Protein AF-A0A7K2PBM4-F1 (afdb_monomer)

Mean predicted aligned error: 9.25 Å

Foldseek 3Di:
DDDDDDDPPDDDDDDDPDQADWDWDDDPLDIDTDRVVDPDQDAPVRCCVVPVCPQQVQQQDPSHAWDWGQHPVQGIWIGHHPGDIDGDDD

Solvent-accessible surface area (backbone atoms only — not comparable to full-atom values): 5888 Å² total; per-residue (Å²): 137,84,82,79,76,78,82,78,82,74,79,88,78,74,95,68,96,62,80,57,71,71,45,76,46,84,53,89,96,43,76,47,81,44,51,78,80,49,98,62,88,65,33,47,67,57,44,40,74,77,39,70,60,52,64,66,51,50,20,57,32,92,91,39,83,61,42,84,42,34,33,87,89,58,43,43,32,39,35,27,48,93,78,40,75,45,71,48,88,130

pLDDT: mean 84.24, std 19.9, range [38.66, 98.12]

Secondary structure (DSSP, 8-state):
----------------SSPPPPEEEEETTEEEEE-TT-SS--BHHHHHHH-TTHHHHHHT-TT---EEEEETTTEEEEEEGGGEEEEPP-

Sequence (90 aa):
PVEEGAEQQRPADTPTGRRSEPIVLASGNLGLVSFPDVPHRMTREEIDARHPALLPTLANHPGIGFLLVRSEEHGGVVLGARGAEVPLDR

Structure (mmCIF, N/CA/C/O backbone):
data_AF-A0A7K2PBM4-F1
#
_entry.id   AF-A0A7K2PBM4-F1
#
loop_
_atom_site.group_PDB
_atom_site.id
_atom_site.type_symbol
_atom_site.label_atom_id
_atom_site.label_alt_id
_atom_site.label_comp_id
_atom_site.label_asym_id
_atom_site.label_entity_id
_atom_site.label_seq_id
_atom_site.pdbx_PDB_ins_code
_atom_site.Cartn_x
_atom_site.Cartn_y
_atom_site.Cartn_z
_atom_site.occupancy
_atom_site.B_iso_or_equiv
_atom_site.auth_seq_id
_atom_site.auth_comp_id
_atom_site.auth_asym_id
_atom_site.auth_atom_id
_atom_site.pdbx_PDB_model_num
ATOM 1 N N . PRO A 1 1 ? 23.237 20.750 -3.020 1.00 38.66 1 PRO A N 1
ATOM 2 C CA . PRO A 1 1 ? 22.323 21.848 -2.633 1.00 38.66 1 PRO A CA 1
ATOM 3 C C . PRO A 1 1 ? 20.882 21.359 -2.782 1.00 38.66 1 PRO A C 1
ATOM 5 O O . PRO A 1 1 ? 20.390 21.236 -3.897 1.00 38.66 1 PRO A O 1
ATOM 8 N N . VAL A 1 2 ? 20.281 20.932 -1.674 1.00 44.25 2 VAL A N 1
ATOM 9 C CA . VAL A 1 2 ? 18.862 20.571 -1.645 1.00 44.25 2 VAL A CA 1
ATOM 10 C C . VAL A 1 2 ? 18.086 21.871 -1.470 1.00 44.25 2 VAL A C 1
ATOM 12 O O . VAL A 1 2 ? 18.281 22.565 -0.477 1.00 44.25 2 VAL A O 1
ATOM 15 N N . GLU A 1 3 ? 17.304 22.258 -2.474 1.00 45.75 3 GLU A N 1
ATOM 16 C CA . GLU A 1 3 ? 16.335 23.336 -2.296 1.00 45.75 3 GLU A CA 1
ATOM 17 C C . GLU A 1 3 ? 15.145 22.770 -1.524 1.00 45.75 3 GLU A C 1
ATOM 19 O O . GLU A 1 3 ? 14.434 21.875 -1.981 1.00 45.75 3 GLU A O 1
ATOM 24 N N . GLU A 1 4 ? 15.007 23.265 -0.301 1.00 49.12 4 GLU A N 1
ATOM 25 C CA . GLU A 1 4 ? 13.930 23.002 0.639 1.00 49.12 4 GLU A CA 1
ATOM 26 C C . GLU A 1 4 ? 12.653 23.662 0.096 1.00 49.12 4 GLU A C 1
ATOM 28 O O . GLU A 1 4 ? 12.439 24.869 0.209 1.00 49.12 4 GLU A O 1
ATOM 33 N N . GLY A 1 5 ? 11.833 22.871 -0.599 1.00 39.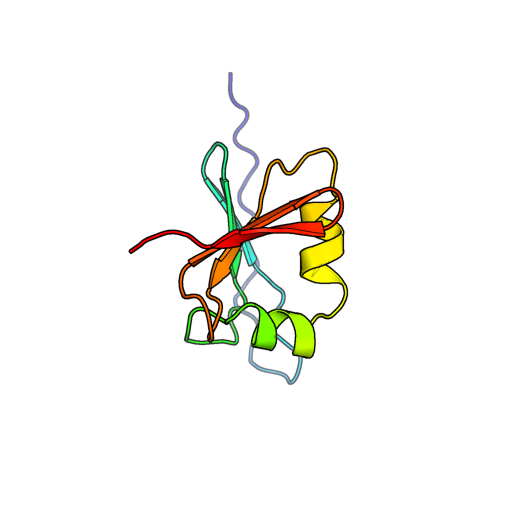19 5 GLY A N 1
ATOM 34 C CA . GLY A 1 5 ? 10.522 23.298 -1.071 1.00 39.19 5 GLY A CA 1
ATOM 35 C C . GLY A 1 5 ? 9.595 23.514 0.119 1.00 39.19 5 GLY A C 1
ATOM 36 O O . GLY A 1 5 ? 9.173 22.551 0.749 1.00 39.19 5 GLY A O 1
ATOM 37 N N . ALA A 1 6 ? 9.308 24.783 0.410 1.00 39.12 6 ALA A N 1
ATOM 38 C CA . ALA A 1 6 ? 8.458 25.255 1.495 1.00 39.12 6 ALA A CA 1
ATOM 39 C C . ALA A 1 6 ? 7.207 24.387 1.722 1.00 39.12 6 ALA A C 1
ATOM 41 O O . ALA A 1 6 ? 6.313 24.316 0.873 1.00 39.12 6 ALA A O 1
ATOM 42 N N . GLU A 1 7 ? 7.129 23.787 2.911 1.00 42.53 7 GLU A N 1
ATOM 43 C CA . GLU A 1 7 ? 5.926 23.157 3.443 1.00 42.53 7 GLU A CA 1
ATOM 44 C C . GLU A 1 7 ? 4.852 24.236 3.634 1.00 42.53 7 GLU A C 1
ATOM 46 O O . GLU A 1 7 ? 4.840 25.005 4.596 1.00 42.53 7 GLU A O 1
ATOM 51 N N . GLN A 1 8 ? 3.945 24.337 2.666 1.00 43.56 8 GLN A N 1
ATOM 52 C CA . GLN A 1 8 ? 2.737 25.138 2.811 1.00 43.56 8 GLN A CA 1
ATOM 53 C C . GLN A 1 8 ? 1.785 24.384 3.742 1.00 43.56 8 GLN A C 1
ATOM 55 O O . GLN A 1 8 ? 0.962 23.583 3.299 1.00 43.56 8 GLN A O 1
ATOM 60 N N . GLN A 1 9 ? 1.903 24.649 5.045 1.00 46.81 9 GLN A N 1
ATOM 61 C CA . GLN A 1 9 ? 0.898 24.285 6.039 1.00 46.81 9 GLN A CA 1
ATOM 62 C C . GLN A 1 9 ? -0.443 24.913 5.624 1.00 46.81 9 GLN A C 1
ATOM 64 O O . GLN A 1 9 ? -0.659 26.118 5.771 1.00 46.81 9 GLN A O 1
ATOM 69 N N . ARG A 1 10 ? -1.354 24.109 5.070 1.00 50.00 10 ARG A N 1
ATOM 70 C CA . ARG A 1 10 ? -2.731 24.539 4.806 1.00 50.00 10 ARG A CA 1
ATOM 71 C C . ARG A 1 10 ? -3.523 24.438 6.121 1.00 50.00 10 ARG A C 1
ATOM 73 O O . ARG A 1 10 ? -3.365 23.441 6.827 1.00 50.00 10 ARG A O 1
ATOM 80 N N . PRO A 1 11 ? -4.308 25.462 6.503 1.00 44.03 11 PRO A N 1
ATOM 81 C CA . PRO A 1 11 ? -4.970 25.510 7.805 1.00 44.03 11 PRO A CA 1
ATOM 82 C C . PRO A 1 11 ? -5.933 24.332 7.995 1.00 44.03 11 PRO A C 1
ATOM 84 O O . PRO A 1 11 ? -6.557 23.872 7.043 1.00 44.03 11 PRO A O 1
ATOM 87 N N . ALA A 1 12 ? -6.034 23.862 9.242 1.00 51.81 12 ALA A N 1
ATOM 88 C CA . ALA A 1 12 ? -6.941 22.800 9.658 1.00 51.81 12 ALA A CA 1
ATOM 89 C C . ALA A 1 12 ? -8.392 23.171 9.312 1.00 51.81 12 ALA A C 1
ATOM 91 O O . ALA A 1 12 ? -8.986 24.053 9.937 1.00 51.81 12 ALA A O 1
ATOM 92 N N . ASP A 1 13 ? -8.946 22.507 8.298 1.00 50.38 13 ASP A N 1
ATOM 93 C CA . ASP A 1 13 ? -10.327 22.708 7.881 1.00 50.38 13 ASP A CA 1
ATOM 94 C C . ASP A 1 13 ? -11.299 22.141 8.927 1.00 50.38 13 ASP A C 1
ATOM 96 O O . ASP A 1 13 ? -11.194 21.012 9.408 1.00 50.38 13 ASP A O 1
ATOM 100 N N . THR A 1 14 ? -12.271 22.979 9.266 1.00 45.69 14 THR A N 1
ATOM 101 C CA . THR A 1 14 ? -13.420 22.705 10.137 1.00 45.69 14 THR A CA 1
ATOM 102 C C . THR A 1 14 ? -14.270 21.553 9.564 1.00 45.69 14 THR A C 1
ATOM 104 O O . THR A 1 14 ? -14.462 21.503 8.344 1.00 45.69 14 THR A O 1
ATOM 107 N N . PRO A 1 15 ? -14.836 20.638 10.385 1.00 50.50 15 PRO A N 1
ATOM 108 C CA . PRO A 1 15 ? -15.498 19.437 9.878 1.00 50.50 15 PRO A CA 1
ATOM 109 C C . PRO A 1 15 ? -16.840 19.793 9.228 1.00 50.50 15 PRO A C 1
ATOM 111 O O . PRO A 1 15 ? -17.867 19.933 9.887 1.00 50.50 15 PRO A O 1
ATOM 114 N N . THR A 1 16 ? -16.833 19.936 7.904 1.00 44.31 16 THR A N 1
ATOM 115 C CA . THR A 1 16 ? -18.024 20.193 7.085 1.00 44.31 16 THR A CA 1
ATOM 116 C C . THR A 1 16 ? -18.212 19.083 6.063 1.00 44.31 16 THR A C 1
ATOM 118 O O . THR A 1 16 ? -17.967 19.289 4.883 1.00 44.31 16 THR A O 1
ATOM 121 N N . GLY A 1 17 ? -18.624 17.887 6.500 1.00 52.62 17 GLY A N 1
ATOM 122 C CA . GLY A 1 17 ? -19.214 16.833 5.647 1.00 52.62 17 GLY A CA 1
ATOM 123 C C . GLY A 1 17 ? -18.414 16.343 4.423 1.00 52.62 17 GLY A C 1
ATOM 124 O O . GLY A 1 17 ? -18.889 15.479 3.691 1.00 52.62 17 GLY A O 1
ATOM 125 N N . ARG A 1 18 ? -17.214 16.870 4.181 1.00 56.81 18 ARG A N 1
ATOM 126 C CA . ARG A 1 18 ? -16.264 16.450 3.160 1.00 56.81 18 ARG A CA 1
ATOM 127 C C . ARG A 1 18 ? -15.365 15.410 3.800 1.00 56.81 18 ARG A C 1
ATOM 129 O O . ARG A 1 18 ? -14.795 15.666 4.858 1.00 56.81 18 ARG A O 1
ATOM 136 N N . ARG A 1 19 ? -15.255 14.238 3.164 1.00 63.72 19 ARG A N 1
ATOM 137 C CA . ARG A 1 19 ? -14.219 13.260 3.518 1.00 63.72 19 ARG A CA 1
ATOM 138 C C . ARG A 1 19 ? -12.885 14.001 3.540 1.00 63.72 19 ARG A C 1
ATOM 140 O O . ARG A 1 19 ? -12.569 14.673 2.559 1.00 63.72 19 ARG A O 1
ATOM 147 N N . SER A 1 20 ? -12.166 13.920 4.657 1.00 78.81 20 SER A N 1
ATOM 148 C CA . SER A 1 20 ? -10.842 14.522 4.779 1.00 78.81 20 SER A CA 1
ATOM 149 C C . SER A 1 20 ? -9.964 14.031 3.633 1.00 78.81 20 SER A C 1
ATOM 151 O O . SER A 1 20 ? -9.972 12.842 3.301 1.00 78.81 20 SER A O 1
ATOM 153 N N . GLU A 1 21 ? -9.257 14.957 2.990 1.00 84.19 21 GLU A N 1
ATOM 154 C CA . GLU A 1 21 ? -8.366 14.613 1.888 1.00 84.19 21 GLU A CA 1
ATOM 155 C C . GLU A 1 21 ? -7.253 13.678 2.398 1.00 84.19 21 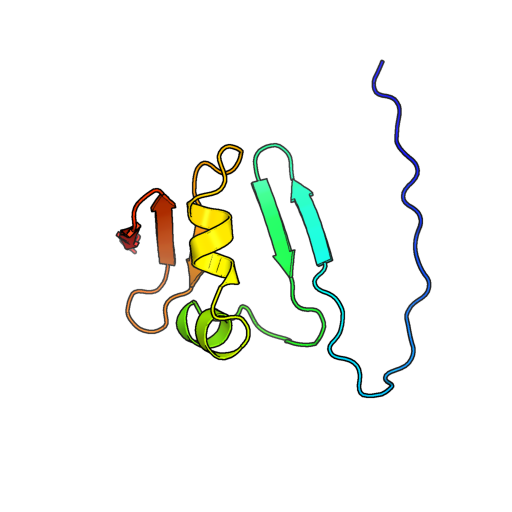GLU A C 1
ATOM 157 O O . GLU A 1 21 ? -6.744 13.886 3.506 1.00 84.19 21 GLU A O 1
ATOM 162 N N . PRO A 1 22 ? -6.882 12.628 1.639 1.00 90.38 22 PRO A N 1
ATOM 163 C CA . PRO A 1 22 ? -5.762 11.775 2.010 1.00 90.38 22 PRO A CA 1
ATOM 164 C C . PRO A 1 22 ? -4.472 12.590 2.120 1.00 90.38 22 PRO A C 1
ATOM 166 O O . PRO A 1 22 ? -4.171 13.409 1.252 1.00 90.38 22 PRO A O 1
ATOM 169 N N . ILE A 1 23 ? -3.687 12.331 3.163 1.00 93.44 23 ILE A N 1
ATOM 170 C CA . ILE A 1 23 ? -2.377 12.951 3.367 1.00 93.44 23 ILE A CA 1
ATOM 171 C C . ILE A 1 23 ? -1.304 11.972 2.904 1.00 93.44 23 ILE A C 1
ATOM 173 O O . ILE A 1 23 ? -1.343 10.792 3.260 1.00 93.44 23 ILE A O 1
ATOM 177 N N . VAL A 1 24 ? -0.335 12.473 2.137 1.00 93.00 24 VAL A N 1
ATOM 178 C CA . VAL A 1 24 ? 0.842 11.711 1.716 1.00 93.00 24 VAL A CA 1
ATOM 179 C C . VAL A 1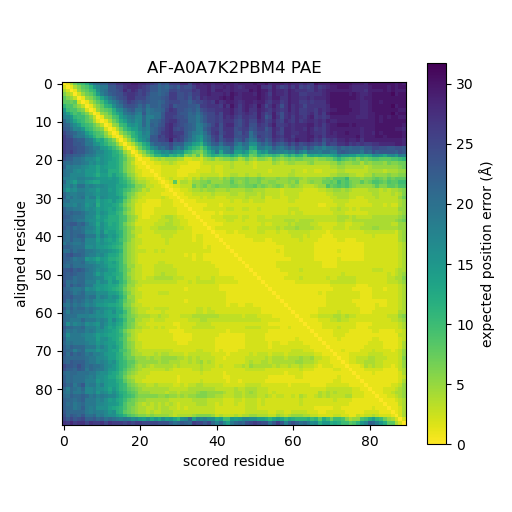 24 ? 2.081 12.298 2.379 1.00 93.00 24 VAL A C 1
ATOM 181 O O . VAL A 1 24 ? 2.367 13.481 2.215 1.00 93.00 24 VAL A O 1
ATOM 184 N N . LEU A 1 25 ? 2.816 11.472 3.121 1.00 92.19 25 LEU A N 1
ATOM 185 C CA . LEU A 1 25 ? 4.072 11.852 3.765 1.00 92.19 25 LEU A CA 1
ATOM 186 C C . LEU A 1 25 ? 5.238 11.142 3.078 1.00 92.19 25 LEU A C 1
ATOM 188 O O . LEU A 1 25 ? 5.221 9.919 2.921 1.00 92.19 25 LEU A O 1
ATOM 192 N N . ALA A 1 26 ? 6.256 11.905 2.687 1.00 90.88 26 ALA A N 1
ATOM 193 C CA . ALA A 1 26 ? 7.482 11.363 2.118 1.00 90.88 26 ALA A CA 1
ATOM 194 C C . ALA A 1 26 ? 8.423 10.871 3.230 1.00 90.88 26 ALA A C 1
ATOM 196 O O . ALA A 1 26 ? 8.673 11.571 4.208 1.00 90.88 26 ALA A O 1
ATOM 197 N N . SER A 1 27 ? 8.966 9.666 3.069 1.00 86.88 27 SER A N 1
ATOM 198 C CA . SER A 1 27 ? 9.907 9.036 3.997 1.00 86.88 27 SER A CA 1
ATOM 199 C C . SER A 1 27 ? 11.008 8.319 3.209 1.00 86.88 27 SER A C 1
ATOM 201 O O . SER A 1 27 ? 11.078 7.093 3.139 1.00 86.88 27 SER A O 1
ATOM 203 N N . GLY A 1 28 ? 11.859 9.100 2.540 1.00 90.50 28 GLY A N 1
ATOM 204 C CA . GLY A 1 28 ? 12.948 8.565 1.721 1.00 90.50 28 GLY A CA 1
ATOM 205 C C . GLY A 1 28 ? 12.431 7.723 0.551 1.00 90.50 28 GLY A C 1
ATOM 206 O O . GLY A 1 28 ? 11.841 8.256 -0.382 1.00 90.50 28 GLY A O 1
ATOM 207 N N . ASN A 1 29 ? 12.661 6.409 0.594 1.00 91.62 29 ASN A N 1
ATOM 208 C CA . ASN A 1 29 ? 12.176 5.470 -0.423 1.00 91.62 29 ASN A CA 1
ATOM 209 C C . ASN A 1 29 ? 10.725 5.011 -0.199 1.00 91.62 29 ASN A C 1
ATOM 211 O O . ASN A 1 29 ? 10.200 4.260 -1.020 1.00 91.62 29 ASN A O 1
ATOM 215 N N . LEU A 1 30 ? 10.090 5.430 0.898 1.00 92.31 30 LEU A N 1
ATOM 216 C CA . LEU A 1 30 ? 8.708 5.101 1.226 1.00 92.31 30 LEU A CA 1
ATOM 217 C C . LEU A 1 30 ? 7.823 6.349 1.186 1.00 92.31 30 LEU A C 1
ATOM 219 O O . LEU A 1 30 ? 8.237 7.446 1.555 1.00 92.31 30 LEU A O 1
ATOM 223 N N . GLY A 1 31 ? 6.574 6.156 0.768 1.00 93.88 31 GLY A N 1
ATOM 224 C CA . GLY A 1 31 ? 5.494 7.123 0.931 1.00 93.88 31 GLY A CA 1
ATOM 225 C C . GLY A 1 31 ? 4.430 6.544 1.856 1.00 93.88 31 GLY A C 1
ATOM 226 O O . GLY A 1 31 ? 4.024 5.394 1.686 1.00 93.88 31 GLY A O 1
ATOM 227 N N . LEU A 1 32 ? 3.980 7.322 2.837 1.00 94.56 32 LEU A N 1
ATOM 228 C CA . LEU A 1 32 ? 2.886 6.942 3.729 1.00 94.56 32 LEU A CA 1
ATOM 229 C C . LEU A 1 32 ? 1.611 7.642 3.274 1.00 94.56 32 LEU A C 1
ATOM 231 O O . LEU A 1 32 ? 1.602 8.862 3.147 1.00 94.56 32 LEU A O 1
ATOM 235 N N . VAL A 1 33 ? 0.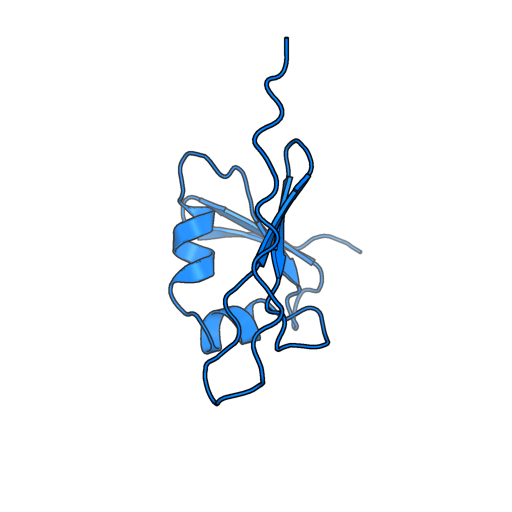544 6.876 3.054 1.00 94.50 33 VAL A N 1
ATOM 236 C CA . VAL A 1 33 ? -0.784 7.399 2.709 1.00 94.50 33 VAL A CA 1
ATOM 237 C C . VAL A 1 33 ? -1.700 7.213 3.912 1.00 94.50 33 VAL A C 1
ATOM 239 O O . VAL A 1 33 ? -1.904 6.086 4.364 1.00 94.50 33 VAL A O 1
ATOM 242 N N . SER A 1 34 ? -2.254 8.312 4.416 1.00 92.19 34 SER A N 1
ATOM 243 C CA . SER A 1 34 ? -3.113 8.338 5.601 1.00 92.19 34 SER A CA 1
ATOM 244 C C . SER A 1 34 ? -4.462 8.972 5.279 1.00 92.19 34 SER A C 1
ATOM 246 O O . SER A 1 34 ? -4.524 9.982 4.581 1.00 92.19 34 SER A O 1
ATOM 248 N N . PHE A 1 35 ? -5.535 8.412 5.836 1.00 94.00 35 PHE A N 1
ATOM 249 C CA . PHE A 1 35 ? -6.888 8.971 5.776 1.00 94.00 35 PHE A CA 1
ATOM 250 C C . PHE A 1 35 ? -7.209 9.608 7.134 1.00 94.00 35 PHE A C 1
ATOM 252 O O . PHE A 1 35 ? -7.477 8.870 8.081 1.00 94.00 35 PHE A O 1
ATOM 259 N N . PRO A 1 36 ? -7.141 10.947 7.279 1.00 92.81 36 PRO A N 1
ATOM 260 C CA . PRO A 1 36 ? -7.213 11.600 8.593 1.00 92.81 36 PRO A CA 1
ATOM 261 C C . PRO A 1 36 ? -8.537 11.393 9.330 1.00 92.81 36 PRO A C 1
ATOM 263 O O . PRO A 1 36 ? -8.601 11.527 10.548 1.00 92.81 36 PRO A O 1
ATOM 266 N N . ASP A 1 37 ? -9.597 11.063 8.596 1.00 92.06 37 ASP A N 1
ATOM 267 C CA . ASP A 1 37 ? -10.915 10.766 9.143 1.00 92.06 37 ASP A CA 1
ATOM 268 C C . ASP A 1 37 ? -11.049 9.325 9.668 1.00 92.06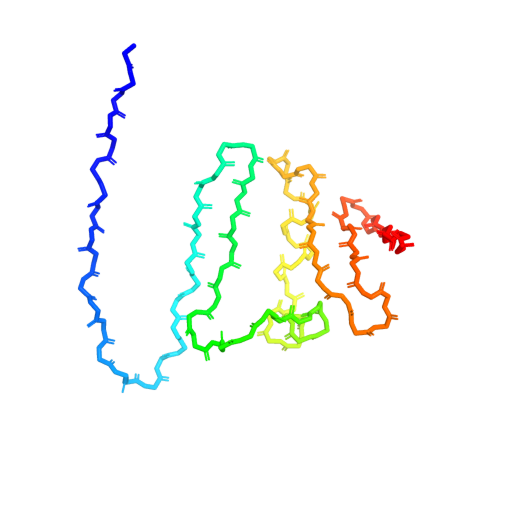 37 ASP A C 1
ATOM 270 O O . ASP A 1 37 ? -12.103 8.962 10.189 1.00 92.06 37 ASP A O 1
ATOM 274 N N . VAL A 1 38 ? -10.001 8.500 9.556 1.00 94.00 38 VAL A N 1
ATOM 275 C CA . VAL A 1 38 ? -9.984 7.119 10.049 1.00 94.00 38 VAL A CA 1
ATOM 276 C C . VAL A 1 38 ? -8.954 6.977 11.180 1.00 94.00 38 VAL A C 1
ATOM 278 O O . VAL A 1 38 ? -7.755 7.102 10.939 1.00 94.00 38 VAL A O 1
ATOM 281 N N . PRO A 1 39 ? -9.379 6.683 12.427 1.00 93.44 39 PRO A N 1
ATOM 282 C CA . PRO A 1 39 ? -8.491 6.696 13.596 1.00 93.44 39 PRO A CA 1
ATOM 283 C C . PRO A 1 39 ? -7.616 5.439 13.733 1.00 93.44 39 PRO A C 1
ATOM 285 O O . PRO A 1 39 ? -6.878 5.299 14.706 1.00 93.44 39 PRO A O 1
ATOM 288 N N . HIS A 1 40 ? -7.721 4.491 12.803 1.00 94.62 40 HIS A N 1
ATOM 289 C CA . HIS A 1 40 ? -7.009 3.217 12.830 1.00 94.62 40 HIS A CA 1
ATOM 290 C C . HIS A 1 40 ? -6.335 2.937 11.484 1.00 94.62 40 HIS A C 1
ATOM 292 O O . HIS A 1 40 ? -6.681 3.515 10.456 1.00 94.62 40 HIS A O 1
ATOM 298 N N . ARG A 1 41 ? -5.374 2.004 11.475 1.00 95.19 41 ARG A N 1
ATOM 299 C CA . ARG A 1 41 ? -4.778 1.517 10.226 1.00 95.19 41 ARG A CA 1
ATOM 300 C C . ARG A 1 41 ? -5.804 0.676 9.477 1.00 95.19 41 ARG A C 1
ATOM 302 O O . ARG A 1 41 ? -6.055 -0.455 9.897 1.00 95.19 41 ARG A O 1
ATOM 309 N N . MET A 1 42 ? -6.343 1.219 8.392 1.00 96.44 42 MET A N 1
ATOM 310 C CA . MET A 1 42 ? -7.302 0.515 7.545 1.00 96.44 42 MET A CA 1
ATOM 311 C C . MET A 1 42 ? -6.733 -0.792 6.985 1.00 96.44 42 MET A C 1
ATOM 313 O O . MET A 1 42 ? -5.524 -0.915 6.743 1.00 96.44 42 MET A O 1
ATOM 317 N N . THR A 1 43 ? -7.617 -1.758 6.775 1.00 97.56 43 THR A N 1
ATOM 318 C CA . T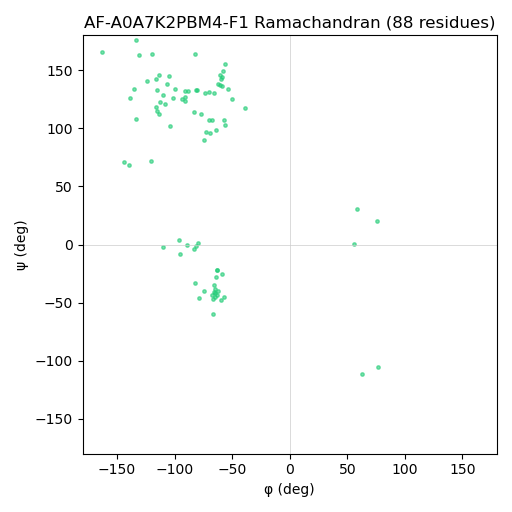HR A 1 43 ? -7.332 -3.005 6.068 1.00 97.56 43 THR A CA 1
ATOM 319 C C . THR A 1 43 ? -7.412 -2.800 4.560 1.00 97.56 43 THR A C 1
ATOM 321 O O . THR A 1 43 ? -7.948 -1.808 4.071 1.00 97.56 43 THR A O 1
ATOM 324 N N . ARG A 1 44 ? -6.855 -3.740 3.800 1.00 97.12 44 ARG A N 1
ATOM 325 C CA . ARG A 1 44 ? -6.917 -3.797 2.345 1.00 97.12 44 ARG A CA 1
ATOM 326 C C . ARG A 1 44 ? -8.376 -3.806 1.915 1.00 97.12 44 ARG A C 1
ATOM 328 O O . ARG A 1 44 ? -8.763 -3.013 1.070 1.00 97.12 44 ARG A O 1
ATOM 335 N N . GLU A 1 45 ? -9.179 -4.625 2.583 1.00 97.81 45 GLU A N 1
ATOM 336 C CA . GLU A 1 45 ? -10.606 -4.791 2.333 1.00 97.81 45 GLU A CA 1
ATOM 337 C C . GLU A 1 45 ? -11.385 -3.485 2.589 1.00 97.81 45 GLU A C 1
ATOM 339 O O . GLU A 1 45 ? -12.206 -3.077 1.765 1.00 97.81 45 GLU A O 1
ATOM 344 N N . GLU A 1 46 ? -11.086 -2.771 3.680 1.00 97.19 46 GLU A N 1
ATOM 345 C CA . GLU A 1 46 ? -11.672 -1.453 3.969 1.00 97.19 46 GLU A CA 1
ATOM 346 C C . GLU A 1 46 ? -11.247 -0.393 2.941 1.00 97.19 46 GLU A C 1
ATOM 348 O O . GLU A 1 46 ? -12.061 0.436 2.520 1.00 97.19 46 GLU A O 1
ATOM 353 N N . ILE A 1 47 ? -9.973 -0.404 2.530 1.00 96.56 47 ILE A N 1
ATOM 354 C CA . ILE A 1 47 ? -9.446 0.513 1.514 1.00 96.56 47 ILE A CA 1
ATOM 355 C C . ILE A 1 47 ? -10.124 0.247 0.169 1.00 96.56 47 ILE A C 1
ATOM 357 O O . ILE A 1 47 ? -10.569 1.203 -0.463 1.00 96.56 47 ILE A O 1
ATOM 361 N N . ASP A 1 48 ? -10.261 -1.011 -0.247 1.00 96.00 48 ASP A N 1
ATOM 362 C CA . ASP A 1 48 ? -10.907 -1.390 -1.505 1.00 96.00 48 ASP A CA 1
ATOM 363 C C . ASP A 1 48 ? -12.397 -1.036 -1.504 1.00 96.00 48 ASP A C 1
ATOM 365 O O . ASP A 1 48 ? -12.898 -0.473 -2.477 1.00 96.00 48 ASP A O 1
ATOM 369 N N . ALA A 1 49 ? -13.113 -1.264 -0.400 1.00 96.44 49 ALA A N 1
ATOM 370 C CA . ALA A 1 49 ? -14.520 -0.877 -0.288 1.00 96.44 49 ALA A CA 1
ATOM 371 C C . ALA A 1 49 ? -14.712 0.646 -0.392 1.00 96.44 49 ALA A C 1
ATOM 373 O O . ALA A 1 49 ? -15.655 1.132 -1.024 1.00 96.44 49 ALA A O 1
ATOM 374 N N . ARG A 1 50 ? -13.812 1.422 0.222 1.00 94.44 50 ARG A N 1
ATOM 375 C CA . ARG A 1 50 ? -13.903 2.887 0.261 1.00 94.44 50 ARG A CA 1
ATOM 376 C C . ARG A 1 50 ? -13.351 3.557 -1.005 1.00 94.44 50 ARG A C 1
ATOM 378 O O . ARG A 1 50 ? -13.854 4.620 -1.391 1.00 94.44 50 ARG A O 1
ATOM 385 N N . HIS A 1 51 ? -12.327 2.960 -1.618 1.00 94.62 51 HIS A N 1
ATOM 386 C CA . HIS A 1 51 ? -11.538 3.475 -2.740 1.00 94.62 51 HIS A CA 1
ATOM 387 C C . HIS A 1 51 ? -11.116 2.345 -3.718 1.00 94.62 51 HIS A C 1
ATOM 389 O O . HIS A 1 51 ? -9.923 2.056 -3.837 1.00 94.62 51 HIS A O 1
ATOM 395 N N . PRO A 1 52 ? -12.050 1.768 -4.502 1.00 95.12 52 PRO A N 1
ATOM 396 C CA . PRO A 1 52 ? -11.826 0.515 -5.249 1.00 95.12 52 PRO A CA 1
ATOM 397 C C . PRO A 1 52 ? -10.671 0.519 -6.259 1.00 95.12 52 PRO A C 1
ATOM 399 O O . PRO A 1 52 ? -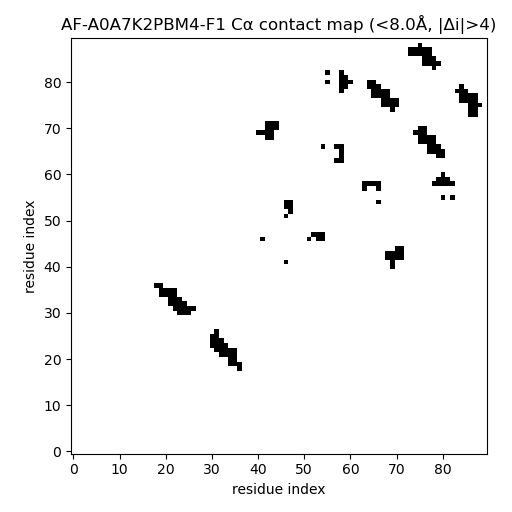10.128 -0.525 -6.602 1.00 95.12 52 PRO A O 1
ATOM 402 N N . ALA A 1 53 ? -10.299 1.690 -6.778 1.00 96.31 53 ALA A N 1
ATOM 403 C CA . ALA A 1 53 ? -9.232 1.819 -7.767 1.00 96.31 53 ALA A CA 1
ATOM 404 C C . ALA A 1 53 ? -7.864 2.158 -7.152 1.00 96.31 53 ALA A C 1
ATOM 406 O O . ALA A 1 53 ? -6.870 2.171 -7.875 1.00 96.31 53 ALA A O 1
ATOM 407 N N . LEU A 1 54 ? -7.785 2.467 -5.854 1.00 96.31 54 LEU A N 1
ATOM 408 C CA . LEU A 1 54 ? -6.581 3.044 -5.254 1.00 96.31 54 LEU A CA 1
ATOM 409 C C . LEU A 1 54 ? -5.409 2.061 -5.258 1.00 96.31 54 LEU A C 1
ATOM 411 O O . LEU A 1 54 ? -4.378 2.333 -5.871 1.00 96.31 54 LEU A O 1
ATOM 415 N N . LEU A 1 55 ? -5.579 0.916 -4.599 1.00 97.00 55 LEU A N 1
ATOM 416 C CA . LEU A 1 55 ? -4.541 -0.106 -4.497 1.00 97.00 55 LEU A CA 1
ATOM 417 C C . LEU A 1 55 ? -4.093 -0.642 -5.865 1.00 97.00 55 LEU A C 1
ATOM 419 O O . LEU A 1 55 ? -2.885 -0.631 -6.109 1.00 97.00 55 LEU A O 1
ATOM 423 N N . PRO A 1 56 ? -4.986 -1.023 -6.804 1.00 96.81 56 PRO A N 1
ATOM 424 C CA . PRO A 1 56 ? -4.542 -1.484 -8.118 1.00 96.81 56 PRO A CA 1
ATOM 425 C C . PRO A 1 56 ? -3.858 -0.381 -8.936 1.00 96.81 56 PRO A C 1
ATOM 427 O O . PRO A 1 56 ? -2.902 -0.675 -9.652 1.00 96.81 56 PRO A O 1
ATOM 430 N N . THR A 1 57 ? -4.284 0.882 -8.829 1.00 97.25 57 THR A N 1
ATOM 431 C CA . THR A 1 57 ? -3.622 1.988 -9.546 1.00 97.25 57 THR A CA 1
ATOM 432 C C . THR A 1 57 ? -2.212 2.214 -9.016 1.00 97.25 57 THR A C 1
ATOM 434 O O . THR A 1 57 ? -1.268 2.305 -9.799 1.00 97.25 57 THR A O 1
ATOM 437 N N . LEU A 1 58 ? -2.049 2.264 -7.692 1.00 97.00 58 LEU A N 1
ATOM 438 C CA . LEU A 1 58 ? -0.747 2.479 -7.068 1.00 97.00 58 LEU A CA 1
ATOM 439 C C . LEU A 1 58 ? 0.196 1.289 -7.287 1.00 97.00 58 LEU A C 1
ATOM 441 O O . LEU A 1 58 ? 1.351 1.494 -7.642 1.00 97.00 58 LEU A O 1
ATOM 445 N N . ALA A 1 59 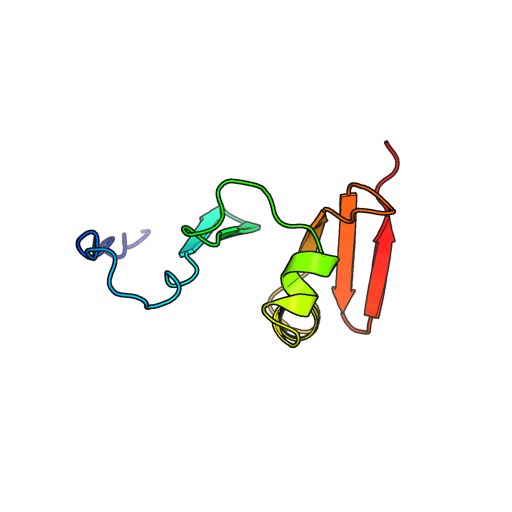? -0.288 0.053 -7.149 1.00 97.75 59 ALA A N 1
ATOM 446 C CA . ALA A 1 59 ? 0.527 -1.146 -7.344 1.00 97.75 59 ALA A CA 1
ATOM 447 C C . ALA A 1 59 ? 1.044 -1.290 -8.787 1.00 97.75 59 ALA A C 1
ATOM 449 O O . ALA A 1 59 ? 2.097 -1.881 -9.007 1.00 97.75 59 ALA A O 1
ATOM 450 N N . ASN A 1 60 ? 0.319 -0.748 -9.772 1.00 97.38 60 ASN A N 1
ATOM 451 C CA . ASN A 1 60 ? 0.731 -0.746 -11.178 1.00 97.38 60 ASN A CA 1
ATOM 452 C C . ASN A 1 60 ? 1.427 0.557 -11.611 1.00 97.38 60 ASN A C 1
ATOM 454 O O . ASN A 1 60 ? 1.758 0.708 -12.789 1.00 97.38 60 ASN A O 1
ATOM 458 N N . HIS A 1 61 ? 1.660 1.502 -10.697 1.00 97.06 61 HIS A N 1
ATOM 459 C CA . HIS A 1 61 ? 2.333 2.752 -11.024 1.00 97.06 61 HIS A CA 1
ATOM 460 C C . HIS A 1 61 ? 3.840 2.510 -11.245 1.00 97.06 61 HIS A C 1
ATOM 462 O O . HIS A 1 61 ? 4.493 1.937 -10.375 1.00 97.06 61 HIS A O 1
ATOM 468 N N . PRO A 1 62 ? 4.450 2.994 -12.347 1.00 95.19 62 PRO A N 1
ATOM 469 C CA . PRO A 1 62 ? 5.847 2.682 -12.685 1.00 95.19 62 PRO A CA 1
ATOM 470 C C . PRO A 1 62 ? 6.870 3.200 -11.662 1.00 95.19 62 PRO A C 1
ATOM 472 O O . PRO A 1 62 ? 7.984 2.692 -11.594 1.00 95.19 62 PRO A O 1
ATOM 475 N N . GLY A 1 63 ? 6.499 4.211 -10.872 1.00 94.75 63 GLY A N 1
ATOM 476 C CA . GLY A 1 63 ? 7.327 4.761 -9.792 1.00 94.75 63 GLY A CA 1
ATOM 477 C C . GLY A 1 63 ? 7.152 4.088 -8.426 1.00 94.75 63 GLY A C 1
ATOM 478 O O . GLY A 1 63 ? 7.786 4.524 -7.471 1.00 94.75 63 GLY A O 1
ATOM 479 N N . ILE A 1 64 ? 6.283 3.081 -8.297 1.00 96.44 64 ILE A N 1
ATOM 480 C CA . ILE A 1 64 ? 6.013 2.390 -7.029 1.00 96.44 64 ILE A CA 1
ATOM 481 C C . ILE A 1 64 ? 6.460 0.937 -7.168 1.00 96.44 64 ILE A C 1
ATOM 483 O O . ILE A 1 64 ? 5.953 0.198 -8.004 1.00 96.44 64 ILE A O 1
ATOM 487 N N . GLY A 1 65 ? 7.421 0.524 -6.341 1.00 96.38 65 GLY A N 1
ATOM 488 C CA . GLY A 1 65 ? 7.916 -0.855 -6.356 1.00 96.38 65 GLY A CA 1
ATOM 489 C C . GLY A 1 65 ? 6.935 -1.849 -5.730 1.00 96.38 65 GLY A C 1
ATOM 490 O O . GLY A 1 65 ? 6.781 -2.959 -6.232 1.00 96.38 65 GLY A O 1
ATOM 491 N N . PHE A 1 66 ? 6.282 -1.452 -4.634 1.00 97.44 66 PHE A N 1
ATOM 492 C CA . PHE A 1 66 ? 5.305 -2.263 -3.912 1.00 97.44 66 PHE A CA 1
ATOM 493 C C . PHE A 1 66 ? 4.447 -1.404 -2.973 1.00 97.44 66 PHE A C 1
ATOM 495 O O . PHE A 1 66 ? 4.800 -0.268 -2.650 1.00 97.44 66 PHE A O 1
ATOM 502 N N . LEU A 1 67 ? 3.348 -1.980 -2.490 1.00 98.06 67 LEU A N 1
ATOM 503 C CA . LEU A 1 67 ? 2.543 -1.460 -1.386 1.00 98.06 67 LEU A CA 1
ATOM 504 C C . LEU A 1 67 ? 2.593 -2.434 -0.217 1.00 98.06 67 LEU A C 1
ATOM 506 O O . LEU A 1 67 ? 2.535 -3.641 -0.425 1.00 98.06 67 LEU A O 1
ATOM 510 N N . LEU A 1 68 ? 2.638 -1.914 1.008 1.00 97.31 68 LEU A N 1
ATOM 511 C CA . LEU A 1 68 ? 2.497 -2.710 2.225 1.00 97.31 68 LEU A CA 1
ATOM 512 C C . LEU A 1 68 ? 1.195 -2.338 2.938 1.00 97.31 68 LEU A C 1
ATOM 514 O O . LEU A 1 68 ? 1.065 -1.246 3.495 1.00 97.31 68 LEU A O 1
ATOM 518 N N . VAL A 1 69 ? 0.241 -3.264 2.970 1.00 97.56 69 VAL A N 1
ATOM 519 C CA . VAL A 1 69 ? -1.101 -3.053 3.540 1.00 97.56 69 VAL A CA 1
ATOM 520 C C . VAL A 1 69 ? -1.382 -4.021 4.690 1.00 97.56 69 VAL A C 1
ATOM 522 O O . VAL A 1 69 ? -0.634 -4.973 4.918 1.00 97.56 69 VAL A O 1
ATOM 525 N N . ARG A 1 70 ? -2.406 -3.726 5.500 1.00 97.25 70 ARG A N 1
ATOM 526 C CA . ARG A 1 70 ? -2.960 -4.696 6.459 1.00 97.25 70 ARG A CA 1
ATOM 527 C C . ARG A 1 70 ? -4.033 -5.485 5.724 1.00 97.25 70 ARG A C 1
ATOM 529 O O . ARG A 1 70 ? -4.869 -4.844 5.125 1.00 97.25 70 ARG A O 1
ATOM 536 N N . SER A 1 71 ? -4.074 -6.800 5.793 1.00 96.44 71 SER A N 1
ATOM 537 C CA . SER A 1 71 ? -5.248 -7.603 5.448 1.00 96.44 71 SER A CA 1
ATOM 538 C C . SER A 1 71 ? -5.891 -8.104 6.738 1.00 96.44 71 SER A C 1
ATOM 540 O O . SER A 1 71 ? -5.186 -8.380 7.716 1.00 96.44 71 SER A O 1
ATOM 542 N N . GLU A 1 72 ? -7.217 -8.205 6.763 1.00 95.25 72 GLU A N 1
ATOM 543 C CA . GLU A 1 72 ? -7.921 -8.875 7.865 1.00 95.25 72 GLU A CA 1
ATOM 544 C C . GLU A 1 72 ? -7.598 -10.369 7.931 1.00 95.25 72 GLU A C 1
ATOM 546 O O . GLU A 1 72 ? -7.409 -10.906 9.020 1.00 95.25 72 GLU A O 1
ATOM 551 N N . GLU A 1 73 ? -7.477 -11.013 6.770 1.00 93.62 73 GLU A N 1
ATOM 552 C CA . GLU A 1 73 ? -7.245 -12.451 6.648 1.00 93.62 73 GLU A CA 1
ATOM 553 C C . GLU A 1 73 ? -5.775 -12.817 6.893 1.00 93.62 73 GLU A C 1
ATOM 555 O O . GLU A 1 73 ? -5.471 -13.738 7.650 1.00 93.62 73 GLU A O 1
ATOM 560 N N . HIS A 1 74 ? -4.850 -12.068 6.285 1.00 93.12 74 HIS A N 1
ATOM 561 C CA . HIS A 1 74 ? -3.430 -12.442 6.230 1.00 93.12 74 HIS A CA 1
ATOM 562 C C . HIS A 1 74 ? -2.502 -11.560 7.080 1.00 93.12 74 HIS A C 1
ATOM 564 O O . HIS A 1 74 ? -1.301 -11.807 7.161 1.00 93.12 74 HIS A O 1
ATOM 570 N N . GLY A 1 75 ? -3.013 -10.524 7.752 1.00 94.75 75 GLY A N 1
ATOM 571 C CA . GLY A 1 75 ? -2.175 -9.625 8.546 1.00 94.75 75 GLY A CA 1
ATOM 572 C C . GLY A 1 75 ? -1.388 -8.640 7.681 1.00 94.75 75 GLY A C 1
ATOM 573 O O . GLY A 1 75 ? -1.949 -7.644 7.250 1.00 94.75 75 GLY A O 1
ATOM 574 N N . GLY A 1 76 ? -0.082 -8.822 7.491 1.00 96.44 76 GLY A N 1
ATOM 575 C CA . GLY A 1 76 ? 0.714 -7.954 6.613 1.00 96.44 76 GLY A CA 1
ATOM 576 C C . GLY A 1 76 ? 0.744 -8.516 5.197 1.00 96.44 76 GLY A C 1
ATOM 577 O O . GLY A 1 76 ? 1.012 -9.699 5.039 1.00 96.44 76 GLY A O 1
ATOM 578 N N . VAL A 1 77 ? 0.485 -7.699 4.177 1.00 97.75 77 VAL A N 1
ATOM 579 C CA . VAL A 1 77 ? 0.518 -8.155 2.778 1.00 97.75 77 VAL A CA 1
ATOM 580 C C . VAL A 1 77 ? 1.248 -7.144 1.906 1.00 97.75 77 VAL A C 1
ATOM 582 O O . VAL A 1 77 ? 0.996 -5.937 1.995 1.00 97.75 77 VAL A O 1
ATOM 585 N N . VAL A 1 78 ? 2.141 -7.647 1.058 1.00 98.06 78 VAL A N 1
ATOM 586 C CA . VAL A 1 78 ? 2.806 -6.880 0.006 1.00 98.06 78 VAL A CA 1
ATOM 587 C C . VAL A 1 78 ? 2.030 -7.035 -1.296 1.00 98.06 78 VAL A C 1
ATOM 589 O O . VAL A 1 78 ? 1.817 -8.152 -1.761 1.00 98.06 78 VAL A O 1
ATOM 592 N N . LEU A 1 79 ? 1.640 -5.913 -1.896 1.00 98.12 79 LEU A N 1
ATOM 593 C CA . LEU A 1 79 ? 1.027 -5.858 -3.222 1.00 98.12 79 LEU A CA 1
ATOM 594 C C . LEU A 1 79 ? 2.033 -5.307 -4.232 1.00 98.12 79 LEU A C 1
ATOM 596 O O . LEU A 1 79 ? 2.733 -4.332 -3.951 1.00 98.12 79 LEU A O 1
ATOM 600 N N . GLY A 1 80 ? 2.077 -5.899 -5.417 1.00 97.19 80 GLY A N 1
ATOM 601 C CA . GLY A 1 80 ? 2.935 -5.479 -6.518 1.00 97.19 80 GLY A CA 1
ATOM 602 C C . GLY A 1 80 ? 2.193 -5.416 -7.849 1.00 97.19 80 GLY A C 1
ATOM 603 O O . GLY A 1 80 ? 1.017 -5.771 -7.967 1.00 97.19 80 GLY A O 1
ATOM 604 N N . ALA A 1 81 ? 2.905 -4.959 -8.875 1.00 95.69 81 ALA A N 1
ATOM 605 C CA . ALA A 1 81 ? 2.362 -4.839 -10.222 1.00 95.69 81 ALA A CA 1
ATOM 606 C C . ALA A 1 81 ? 1.817 -6.175 -10.751 1.00 95.69 81 ALA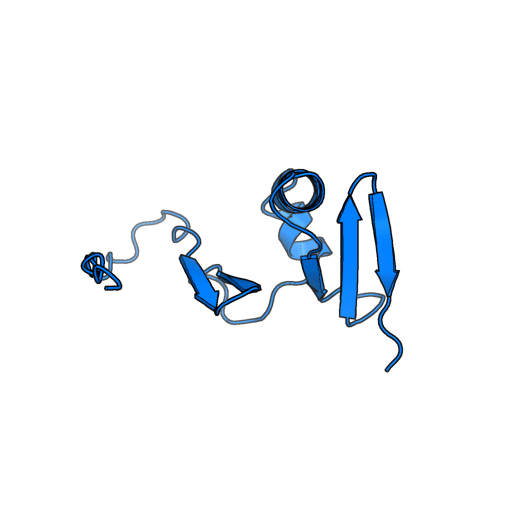 A C 1
ATOM 608 O O . ALA A 1 81 ? 2.273 -7.254 -10.367 1.00 95.69 81 ALA A O 1
ATOM 609 N N . ARG A 1 82 ? 0.875 -6.094 -11.700 1.00 93.94 82 ARG A N 1
ATOM 610 C CA . ARG A 1 82 ? 0.263 -7.259 -12.367 1.00 93.94 82 ARG A CA 1
ATOM 611 C C . ARG A 1 82 ? -0.421 -8.238 -11.398 1.00 93.94 82 ARG A C 1
ATOM 613 O O . ARG A 1 82 ? -0.480 -9.431 -11.676 1.00 93.94 82 ARG A O 1
ATOM 620 N N . GLY A 1 83 ? -0.953 -7.725 -10.287 1.00 93.00 83 GLY A N 1
ATOM 621 C CA . GLY A 1 83 ? -1.709 -8.516 -9.312 1.00 93.00 83 GLY A CA 1
ATOM 622 C C . GLY A 1 83 ? -0.841 -9.398 -8.415 1.00 93.00 83 GLY A C 1
ATOM 623 O O . GLY A 1 83 ? -1.344 -10.373 -7.870 1.00 93.00 83 GLY A O 1
ATOM 624 N N . ALA A 1 84 ? 0.454 -9.093 -8.280 1.00 96.19 84 ALA A N 1
ATOM 625 C CA . ALA A 1 84 ? 1.312 -9.802 -7.340 1.00 96.19 84 ALA A CA 1
ATOM 626 C C . ALA A 1 84 ? 0.866 -9.522 -5.897 1.00 96.19 84 ALA A C 1
ATOM 628 O O . ALA A 1 84 ? 0.710 -8.364 -5.509 1.00 96.19 84 ALA A O 1
ATOM 629 N N . GLU A 1 85 ? 0.704 -10.578 -5.105 1.00 96.69 85 GLU A N 1
ATOM 630 C CA . GLU A 1 85 ? 0.311 -10.505 -3.701 1.00 96.69 85 GLU A CA 1
ATOM 631 C C . GLU A 1 85 ? 1.133 -11.512 -2.893 1.00 96.69 85 GLU A C 1
ATOM 633 O O . GLU A 1 85 ? 1.208 -12.689 -3.247 1.00 96.69 85 GLU A O 1
ATOM 638 N N . VAL A 1 86 ? 1.792 -11.036 -1.835 1.00 97.31 86 VAL A N 1
ATOM 639 C CA . VAL A 1 86 ? 2.655 -11.850 -0.970 1.00 97.31 86 VAL A CA 1
ATOM 640 C C . VAL A 1 86 ? 2.323 -11.548 0.494 1.00 97.31 86 VAL A C 1
ATOM 642 O O . VAL A 1 86 ? 2.644 -10.455 0.976 1.00 97.31 86 VAL A O 1
ATOM 645 N N . PRO A 1 87 ? 1.675 -12.478 1.217 1.00 96.69 87 PRO A N 1
ATOM 646 C CA . PRO A 1 87 ? 1.535 -12.394 2.667 1.00 96.69 87 PRO A CA 1
ATOM 647 C C . PRO A 1 87 ? 2.900 -12.349 3.359 1.00 96.69 87 PRO A C 1
ATOM 649 O O . PRO A 1 87 ? 3.850 -12.989 2.915 1.00 96.69 87 PRO A O 1
ATOM 652 N N . LEU A 1 88 ? 2.999 -11.589 4.448 1.00 94.44 88 LEU A N 1
ATOM 653 C CA . LEU A 1 88 ? 4.179 -11.572 5.304 1.00 94.44 88 LEU A CA 1
ATOM 654 C C . LEU A 1 88 ? 4.022 -12.613 6.410 1.00 94.44 88 LEU A C 1
ATOM 656 O O . LEU A 1 88 ? 3.067 -12.553 7.189 1.00 94.44 88 LEU A O 1
ATOM 660 N N . ASP A 1 89 ? 4.982 -13.530 6.492 1.00 79.31 89 ASP A N 1
ATOM 661 C CA . ASP A 1 89 ? 5.084 -14.479 7.597 1.00 79.31 89 ASP A CA 1
ATOM 662 C C . ASP A 1 89 ? 5.274 -13.708 8.919 1.00 79.31 89 ASP A C 1
ATOM 664 O O . ASP A 1 89 ? 6.000 -12.709 8.967 1.00 79.31 89 ASP A O 1
ATOM 668 N N . ARG A 1 90 ? 4.573 -14.135 9.977 1.00 61.09 90 ARG A N 1
ATOM 669 C CA . ARG A 1 90 ? 4.673 -13.538 11.321 1.00 61.09 90 ARG A CA 1
ATOM 670 C C . ARG A 1 90 ? 5.837 -14.101 12.120 1.00 61.09 90 ARG A C 1
ATOM 672 O O . ARG A 1 90 ? 6.030 -15.335 12.077 1.00 61.09 90 ARG A O 1
#

Radius of gyration: 15.4 Å; Cα contacts (8 Å, |Δi|>4): 103; chains: 1; bounding box: 42×40×26 Å